Protein AF-A0A521PY32-F1 (afdb_monomer_lite)

Radius of gyration: 22.99 Å; chains: 1; bounding box: 59×44×68 Å

Foldseek 3Di:
DDDDPPVVVVVVVVVVVVLVVLLVQLLVVCLVPVDNVRSCVVSVHDPVSLVVQCVDPVSVVSNVVSNVNSVVVVLVVLCCQAPVFDWDFDDDPRDGPDIDGHHDVVSVVVVVVVPVD

Sequence (117 aa):
MKKNRKNRITHSGEFLRKQRANQEAFLTLFRKYGLQNRACEESGVDHNTVYAWRKDPKFEQRFLEAETGISRLAHDEAIRRAVYGYDKAVFYEGEQVATVKEYSDALLAKILSAHDR

Secondary structure (DSSP, 8-state):
----STHHHHHHHHHHHHHHHHHHHHHHHHHHHS-HHHHHHHHT--HHHHHHHTTSHHHHHHHHHHHHHHHHHHHHHHHIIIII-EEEEEEETTEEEEEEEE--HHHHHHHHHHH--

Structure (mmCIF, N/CA/C/O backbone):
data_AF-A0A521PY32-F1
#
_entry.id   AF-A0A521PY32-F1
#
loop_
_atom_site.group_PDB
_atom_site.id
_atom_site.type_symbol
_atom_site.label_atom_id
_atom_site.label_alt_id
_atom_site.label_comp_id
_atom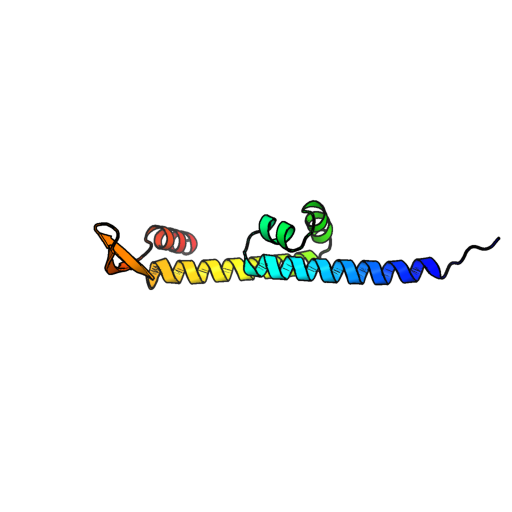_site.label_asym_id
_atom_site.label_entity_id
_atom_site.label_seq_id
_atom_site.pdbx_PDB_ins_code
_atom_site.Cartn_x
_atom_site.Cartn_y
_atom_site.Cartn_z
_atom_site.occupancy
_atom_site.B_iso_or_equiv
_atom_site.auth_seq_id
_atom_site.auth_comp_id
_atom_site.auth_asym_id
_atom_site.auth_atom_id
_atom_site.pdbx_PDB_model_num
ATOM 1 N N . MET A 1 1 ? 41.199 -21.642 -34.575 1.00 41.72 1 MET A N 1
ATOM 2 C CA . MET A 1 1 ? 40.397 -21.305 -33.373 1.00 41.72 1 MET A CA 1
ATOM 3 C C . MET A 1 1 ? 39.278 -20.330 -33.751 1.00 41.72 1 MET A C 1
ATOM 5 O O . MET A 1 1 ? 39.552 -19.157 -33.944 1.00 41.72 1 MET A O 1
ATOM 9 N N . LYS A 1 2 ? 38.028 -20.788 -33.916 1.00 43.72 2 LYS A N 1
ATOM 10 C CA . LYS A 1 2 ? 36.860 -19.915 -34.161 1.00 43.72 2 LYS A CA 1
ATOM 11 C C . LYS A 1 2 ? 35.810 -20.192 -33.078 1.00 43.72 2 LYS A C 1
ATOM 13 O O . LYS A 1 2 ? 34.989 -21.090 -33.222 1.00 43.72 2 LYS A O 1
ATOM 18 N N . LYS A 1 3 ? 35.874 -19.469 -31.952 1.00 46.53 3 LYS A N 1
ATOM 19 C CA . LYS A 1 3 ? 34.889 -19.588 -30.862 1.00 46.53 3 LYS A CA 1
ATOM 20 C C . LYS A 1 3 ? 33.552 -18.956 -31.284 1.00 46.53 3 LYS A C 1
ATOM 22 O O . LYS A 1 3 ? 33.382 -17.745 -31.289 1.00 46.53 3 LYS A O 1
ATOM 27 N N . ASN A 1 4 ? 32.643 -19.833 -31.697 1.00 49.84 4 ASN A N 1
ATOM 28 C CA . ASN A 1 4 ? 31.229 -19.926 -31.329 1.00 49.84 4 ASN A CA 1
ATOM 29 C C . ASN A 1 4 ? 30.428 -18.616 -31.097 1.00 49.84 4 ASN A C 1
ATOM 31 O O . ASN A 1 4 ? 30.263 -18.157 -29.968 1.00 49.84 4 ASN A O 1
ATOM 35 N N . ARG A 1 5 ? 29.824 -18.070 -32.167 1.00 55.16 5 ARG A N 1
ATOM 36 C CA . ARG A 1 5 ? 28.831 -16.971 -32.109 1.00 55.16 5 ARG A CA 1
ATOM 37 C C . ARG A 1 5 ? 27.444 -17.405 -31.593 1.00 55.16 5 ARG A C 1
ATOM 39 O O . ARG A 1 5 ? 26.636 -16.543 -31.267 1.00 55.16 5 ARG A O 1
ATOM 46 N N . LYS A 1 6 ? 27.162 -18.713 -31.490 1.00 49.47 6 LYS A N 1
ATOM 47 C CA . LYS A 1 6 ? 25.832 -19.242 -31.121 1.00 49.47 6 LYS A CA 1
ATOM 48 C C . LYS A 1 6 ? 25.535 -19.204 -29.609 1.00 49.47 6 LYS A C 1
ATOM 50 O O . LYS A 1 6 ? 24.372 -19.103 -29.242 1.00 49.47 6 LYS A O 1
ATOM 55 N N . ASN A 1 7 ? 26.553 -19.161 -28.738 1.00 50.88 7 ASN A N 1
ATOM 56 C CA . ASN A 1 7 ? 26.367 -19.105 -27.272 1.00 50.88 7 ASN A CA 1
ATOM 57 C C . ASN A 1 7 ? 25.949 -17.728 -26.720 1.00 50.88 7 ASN A C 1
ATOM 59 O O . ASN A 1 7 ? 25.501 -17.642 -25.583 1.00 50.88 7 ASN A O 1
ATOM 63 N N . ARG A 1 8 ? 26.112 -16.637 -27.482 1.00 50.81 8 ARG A N 1
ATOM 64 C CA . ARG A 1 8 ? 25.835 -15.272 -26.987 1.00 50.81 8 ARG A CA 1
ATOM 65 C C . ARG A 1 8 ? 24.343 -14.907 -27.050 1.00 50.81 8 ARG A C 1
ATOM 67 O O . ARG A 1 8 ? 23.889 -14.061 -26.291 1.00 50.81 8 ARG A O 1
ATOM 74 N N . ILE A 1 9 ? 23.586 -15.551 -27.940 1.00 54.84 9 ILE A N 1
ATOM 75 C CA . ILE A 1 9 ? 22.166 -15.252 -28.186 1.00 54.84 9 ILE A CA 1
ATOM 76 C C . ILE A 1 9 ? 21.266 -15.971 -27.163 1.00 54.84 9 ILE A C 1
ATOM 78 O O . ILE A 1 9 ? 20.260 -15.412 -26.734 1.00 54.84 9 ILE A O 1
ATOM 82 N N . THR A 1 10 ? 21.652 -17.167 -26.706 1.00 56.69 10 THR A N 1
ATOM 83 C CA . THR A 1 10 ? 20.861 -17.985 -25.767 1.00 56.69 10 THR A CA 1
ATOM 84 C C . THR A 1 10 ? 20.847 -17.422 -24.342 1.00 56.69 10 THR A C 1
ATOM 86 O O . THR A 1 10 ? 19.787 -17.361 -23.725 1.00 56.69 10 THR A O 1
ATOM 89 N N . HIS A 1 11 ? 21.980 -16.905 -23.852 1.00 60.59 11 HIS A N 1
ATOM 90 C CA . HIS A 1 11 ? 22.074 -16.314 -22.507 1.00 60.59 11 HIS A CA 1
ATOM 91 C C . HIS A 1 11 ? 21.256 -15.020 -22.348 1.00 60.59 11 HIS A C 1
ATOM 93 O O . HIS A 1 11 ? 20.765 -14.733 -21.259 1.00 60.59 11 HIS A O 1
ATOM 99 N N . SER A 1 12 ? 21.070 -14.248 -23.427 1.00 70.75 12 SER A N 1
ATOM 100 C CA . SER A 1 12 ? 20.267 -13.015 -23.404 1.00 70.75 12 SER A CA 1
ATOM 101 C C . SER A 1 12 ? 18.780 -13.309 -23.158 1.00 70.75 12 SER A C 1
ATOM 103 O O . SER A 1 12 ? 18.139 -12.662 -22.331 1.00 70.75 12 SER A O 1
ATOM 105 N N . GLY A 1 13 ? 18.236 -14.343 -23.811 1.00 77.69 13 GLY A N 1
ATOM 106 C CA . GLY A 1 13 ? 16.830 -14.727 -23.660 1.00 77.69 13 GLY A CA 1
ATOM 107 C C . GLY A 1 13 ? 16.496 -15.283 -22.272 1.00 77.69 13 GLY A C 1
ATOM 108 O O . GLY A 1 13 ? 15.473 -14.918 -21.692 1.00 77.69 13 GLY A O 1
ATOM 109 N N . GLU A 1 14 ? 17.361 -16.130 -21.713 1.00 82.44 14 GLU A N 1
ATOM 110 C CA . GLU A 1 14 ? 17.188 -16.679 -20.359 1.00 82.44 14 GLU A CA 1
ATOM 111 C C . GLU A 1 14 ? 17.310 -15.599 -19.282 1.00 82.44 14 GLU A C 1
ATOM 113 O O . GLU A 1 14 ? 16.499 -15.553 -18.354 1.00 82.44 14 GLU A O 1
ATOM 118 N N . PHE A 1 15 ? 18.267 -14.682 -19.440 1.00 85.38 15 PHE A N 1
ATOM 119 C CA . PHE A 1 15 ? 18.437 -13.547 -18.539 1.00 85.38 15 PHE A CA 1
ATOM 120 C C . PHE A 1 15 ? 17.193 -12.649 -18.508 1.00 85.38 15 PHE A C 1
ATOM 122 O O . PHE A 1 15 ? 16.696 -12.324 -17.429 1.00 85.38 15 PHE A O 1
ATOM 129 N N . LEU A 1 16 ? 16.640 -12.303 -19.675 1.00 86.69 16 LEU A N 1
ATOM 130 C CA . LEU A 1 16 ? 15.428 -11.482 -19.772 1.00 86.69 16 LEU A CA 1
ATOM 131 C C . LEU A 1 16 ? 14.200 -12.186 -19.176 1.00 86.69 16 LEU A C 1
ATOM 133 O O . LEU A 1 16 ? 13.396 -11.548 -18.496 1.00 86.69 16 LEU A O 1
ATOM 137 N N . ARG A 1 17 ? 14.068 -13.506 -19.368 1.00 90.94 17 ARG A N 1
ATOM 138 C CA . ARG A 1 17 ? 12.999 -14.302 -18.739 1.00 90.94 17 ARG A CA 1
ATOM 139 C C . ARG A 1 17 ? 13.106 -14.291 -17.216 1.00 90.94 17 ARG A C 1
ATOM 141 O O . ARG A 1 17 ? 12.112 -14.019 -16.545 1.00 90.94 17 ARG A O 1
ATOM 148 N N . LYS A 1 18 ? 14.304 -14.533 -16.675 1.00 92.88 18 LYS A N 1
ATOM 149 C CA . LYS A 1 18 ? 14.554 -14.499 -15.227 1.00 92.88 18 LYS A CA 1
ATOM 150 C C . LYS A 1 18 ? 14.285 -13.112 -14.646 1.00 92.88 18 LYS A C 1
ATOM 152 O O . LYS A 1 18 ? 13.619 -12.995 -13.624 1.00 92.88 18 LYS A O 1
ATOM 157 N N . GLN A 1 19 ? 14.742 -12.060 -15.323 1.00 93.94 19 GLN A N 1
ATOM 158 C CA . GLN A 1 19 ? 14.469 -10.685 -14.915 1.00 93.94 19 GLN A CA 1
ATOM 159 C C . GLN A 1 19 ? 12.962 -10.412 -14.860 1.00 93.94 19 GLN A C 1
ATOM 161 O O . GLN A 1 19 ? 12.478 -9.877 -13.866 1.00 93.94 19 GLN A O 1
ATOM 166 N N . ARG A 1 20 ? 12.206 -10.816 -15.887 1.00 94.94 20 ARG A N 1
ATOM 167 C CA . ARG A 1 20 ? 10.755 -10.609 -15.916 1.00 94.94 20 ARG A CA 1
ATOM 168 C C . ARG A 1 20 ? 10.031 -11.363 -14.799 1.00 94.94 20 ARG A C 1
ATOM 170 O O . ARG A 1 20 ? 9.101 -10.807 -14.220 1.00 94.94 20 ARG A O 1
ATOM 177 N N . ALA A 1 21 ? 10.466 -12.583 -14.485 1.00 96.06 21 ALA A N 1
ATOM 178 C CA . ALA A 1 21 ? 9.929 -13.357 -13.369 1.00 96.06 21 ALA A CA 1
ATOM 179 C C . ALA A 1 21 ? 10.179 -12.655 -12.024 1.00 96.06 21 ALA A C 1
ATOM 181 O O . ALA A 1 21 ? 9.246 -12.476 -11.246 1.00 96.06 21 ALA A O 1
ATOM 182 N N . ASN A 1 22 ? 11.401 -12.167 -11.793 1.00 97.00 22 ASN A N 1
ATOM 183 C CA . ASN A 1 22 ? 11.732 -11.435 -10.569 1.00 97.00 22 ASN A CA 1
ATOM 184 C C . ASN A 1 22 ? 10.945 -10.118 -10.456 1.00 97.00 22 ASN A C 1
ATOM 186 O O . ASN A 1 22 ? 10.460 -9.782 -9.379 1.00 97.00 22 ASN A O 1
ATOM 190 N N . GLN A 1 23 ? 10.767 -9.395 -11.568 1.00 97.62 23 GLN A N 1
ATOM 191 C CA . GLN A 1 23 ? 9.925 -8.198 -11.613 1.00 97.62 23 GLN A CA 1
ATOM 192 C C . GLN A 1 23 ? 8.474 -8.501 -11.223 1.00 97.62 23 GLN A C 1
ATOM 194 O O . GLN A 1 23 ? 7.863 -7.710 -10.512 1.00 97.62 23 GLN A O 1
ATOM 199 N N . GLU A 1 24 ? 7.898 -9.608 -11.700 1.00 97.56 24 GLU A N 1
ATOM 200 C CA . GLU A 1 24 ? 6.520 -9.979 -11.354 1.00 97.56 24 GLU A CA 1
ATOM 201 C C . GLU A 1 24 ? 6.389 -10.422 -9.893 1.00 97.56 24 GLU A C 1
ATOM 203 O O . GLU A 1 24 ? 5.446 -10.008 -9.221 1.00 97.56 24 GLU A O 1
ATOM 208 N N . ALA A 1 25 ? 7.349 -11.196 -9.377 1.00 97.38 25 ALA A N 1
ATOM 209 C CA . ALA A 1 25 ? 7.383 -11.581 -7.966 1.00 97.38 25 ALA A CA 1
ATOM 210 C C . ALA A 1 25 ? 7.432 -10.343 -7.056 1.00 97.38 25 ALA A C 1
ATOM 212 O O . ALA A 1 25 ? 6.609 -10.203 -6.150 1.00 97.38 25 ALA A O 1
ATOM 213 N N . PHE A 1 26 ? 8.331 -9.400 -7.361 1.00 98.12 26 PHE A N 1
ATOM 214 C CA . PHE A 1 26 ? 8.421 -8.121 -6.661 1.00 98.12 26 PHE A CA 1
ATOM 215 C C . PHE A 1 26 ? 7.108 -7.327 -6.743 1.00 98.12 26 PHE A C 1
ATOM 217 O O . PHE A 1 26 ? 6.571 -6.933 -5.712 1.00 98.12 26 PHE A O 1
ATOM 224 N N . LEU A 1 27 ? 6.553 -7.114 -7.944 1.00 97.94 27 LEU A N 1
ATOM 225 C CA . LEU A 1 27 ? 5.330 -6.317 -8.115 1.00 97.94 27 LEU A CA 1
ATOM 226 C C . LEU A 1 27 ? 4.114 -6.955 -7.437 1.00 97.94 27 LEU A C 1
ATOM 228 O O . LEU A 1 27 ? 3.259 -6.238 -6.926 1.00 97.94 27 LEU A O 1
ATOM 232 N N . THR A 1 28 ? 4.036 -8.284 -7.393 1.00 97.31 28 THR A N 1
ATOM 233 C CA . THR A 1 28 ? 2.976 -9.006 -6.674 1.00 97.31 28 THR A CA 1
ATOM 234 C C . THR A 1 28 ? 3.030 -8.709 -5.176 1.00 97.31 28 THR A C 1
ATOM 236 O O . THR A 1 28 ? 2.019 -8.342 -4.578 1.00 97.31 28 THR A O 1
ATOM 239 N N . LEU A 1 29 ? 4.216 -8.805 -4.572 1.00 97.06 29 LEU A N 1
ATOM 240 C CA . LEU A 1 29 ? 4.413 -8.509 -3.151 1.00 97.06 29 LEU A CA 1
ATOM 241 C C . LEU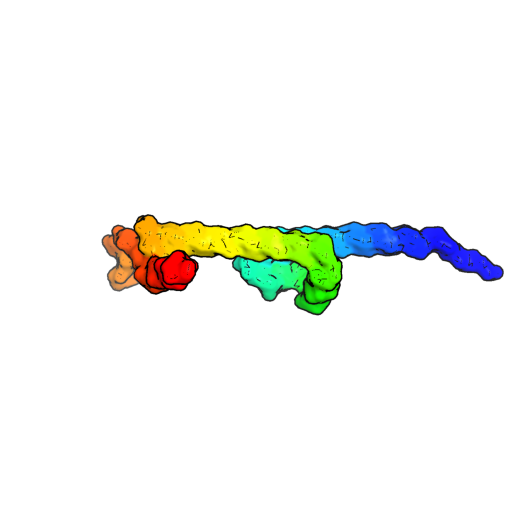 A 1 29 ? 4.242 -7.017 -2.854 1.00 97.06 29 LEU A C 1
ATOM 243 O O . LEU A 1 29 ? 3.648 -6.653 -1.840 1.00 97.06 29 LEU A O 1
ATOM 247 N N . PHE A 1 30 ? 4.680 -6.148 -3.765 1.00 96.75 30 PHE A N 1
ATOM 248 C CA . PHE A 1 30 ? 4.482 -4.711 -3.636 1.00 96.75 30 PHE A CA 1
ATOM 249 C C . PHE A 1 30 ? 2.992 -4.359 -3.628 1.00 96.75 30 PHE A C 1
ATOM 251 O O . PHE A 1 30 ? 2.544 -3.715 -2.686 1.00 96.75 30 PHE A O 1
ATOM 258 N N . ARG A 1 31 ? 2.199 -4.873 -4.581 1.00 95.06 31 ARG A N 1
ATOM 259 C CA . ARG A 1 31 ? 0.731 -4.698 -4.610 1.00 95.06 31 ARG A CA 1
ATOM 260 C C . ARG A 1 31 ? 0.046 -5.202 -3.340 1.00 95.06 31 ARG A C 1
ATOM 262 O O . ARG A 1 31 ? -0.958 -4.631 -2.931 1.00 95.06 31 ARG A O 1
ATOM 269 N N . LYS A 1 32 ? 0.575 -6.263 -2.724 1.00 91.81 32 LYS A N 1
ATOM 270 C CA . LYS A 1 32 ? 0.030 -6.841 -1.491 1.00 91.81 32 LYS A CA 1
ATOM 271 C C . LYS A 1 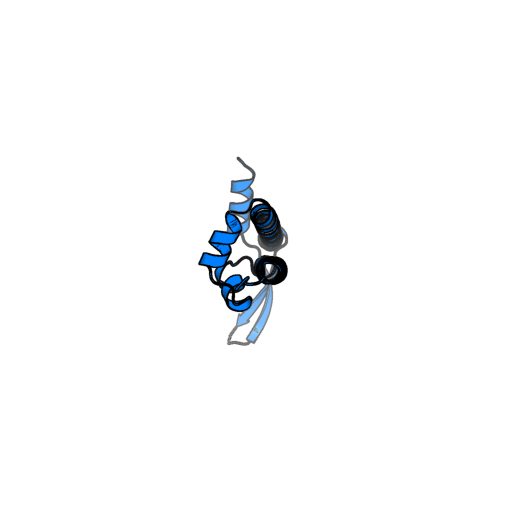32 ? 0.290 -5.966 -0.264 1.00 91.81 32 LYS A C 1
ATOM 273 O O . LYS A 1 32 ? -0.602 -5.813 0.564 1.00 91.81 32 LYS A O 1
ATOM 278 N N . TYR A 1 33 ? 1.507 -5.448 -0.109 1.00 90.25 33 TYR A N 1
ATOM 279 C CA . TYR A 1 33 ? 1.922 -4.789 1.135 1.00 90.25 33 TYR A CA 1
ATOM 280 C C . TYR A 1 33 ? 1.966 -3.267 1.063 1.00 90.25 33 TYR A C 1
ATOM 282 O O . TYR A 1 33 ? 1.935 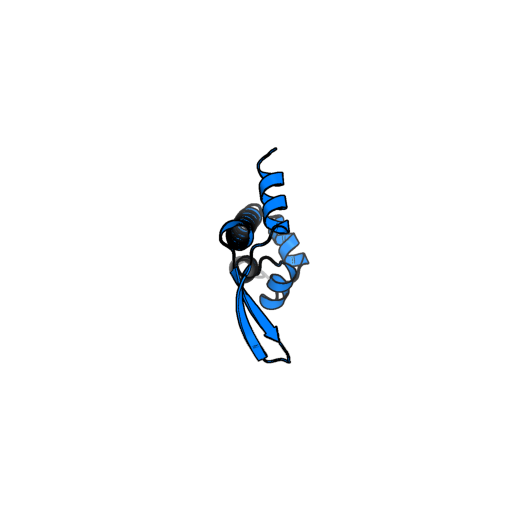-2.616 2.101 1.00 90.25 33 TYR A O 1
ATOM 290 N N . GLY A 1 34 ? 2.121 -2.695 -0.128 1.00 90.50 34 GLY A N 1
ATOM 291 C CA . GLY A 1 34 ? 2.372 -1.267 -0.305 1.00 90.50 34 GLY A CA 1
ATOM 292 C C . GLY A 1 34 ? 3.753 -0.790 0.147 1.00 90.50 34 GLY A C 1
ATOM 293 O O . GLY A 1 34 ? 4.025 0.406 0.134 1.00 90.50 34 GLY A O 1
ATOM 294 N N . LEU A 1 35 ? 4.639 -1.706 0.546 1.00 91.69 35 LEU A N 1
ATOM 295 C CA . LEU A 1 35 ? 5.945 -1.395 1.121 1.00 91.69 35 LEU A CA 1
ATOM 296 C C . LEU A 1 35 ? 7.054 -1.970 0.243 1.00 91.69 35 LEU A C 1
ATOM 298 O O . LEU A 1 35 ? 7.176 -3.189 0.112 1.00 91.69 35 LEU A O 1
ATOM 302 N N . GLN A 1 36 ? 7.885 -1.096 -0.330 1.00 93.75 36 GLN A N 1
ATOM 303 C CA . GLN A 1 36 ? 8.980 -1.513 -1.214 1.00 93.75 36 GLN A CA 1
ATOM 304 C C . GLN A 1 36 ? 9.995 -2.402 -0.483 1.00 93.75 36 GLN A C 1
ATOM 306 O O . GLN A 1 36 ? 10.360 -3.443 -1.014 1.00 93.75 36 GLN A O 1
ATOM 311 N N . ASN A 1 37 ? 10.391 -2.043 0.745 1.00 94.56 37 ASN A N 1
ATOM 312 C CA . ASN A 1 37 ? 11.364 -2.814 1.536 1.00 94.56 37 ASN A CA 1
ATOM 313 C C . ASN A 1 37 ? 10.896 -4.253 1.762 1.00 94.56 37 ASN A C 1
ATOM 315 O O . ASN A 1 37 ? 11.609 -5.200 1.450 1.00 94.56 37 ASN A O 1
ATOM 319 N N . ARG A 1 38 ? 9.642 -4.416 2.194 1.00 95.00 38 ARG A N 1
ATOM 320 C CA . ARG A 1 38 ? 9.052 -5.736 2.419 1.00 95.00 38 ARG A CA 1
ATOM 321 C C . ARG A 1 38 ? 8.921 -6.543 1.125 1.00 95.00 38 ARG A C 1
ATOM 323 O O . ARG A 1 38 ? 9.152 -7.746 1.120 1.00 95.00 38 ARG A O 1
ATOM 330 N N . ALA A 1 39 ? 8.572 -5.887 0.018 1.00 96.75 39 ALA A N 1
ATOM 331 C CA . ALA A 1 39 ? 8.509 -6.541 -1.285 1.00 96.75 39 ALA A CA 1
ATOM 332 C C . ALA A 1 39 ? 9.893 -7.003 -1.772 1.00 96.75 39 ALA A C 1
ATOM 334 O O . ALA A 1 39 ? 9.999 -8.094 -2.329 1.00 96.75 39 ALA A O 1
ATOM 335 N N . CYS A 1 40 ? 10.951 -6.218 -1.548 1.00 96.94 40 CYS A N 1
ATOM 336 C CA . CYS A 1 40 ? 12.337 -6.597 -1.842 1.00 96.94 40 CYS A CA 1
ATOM 337 C C . CYS A 1 40 ? 12.781 -7.810 -1.012 1.00 96.94 40 CYS A C 1
ATOM 339 O O . CYS A 1 40 ? 13.236 -8.802 -1.582 1.00 96.94 40 CYS A O 1
ATOM 341 N N . GLU A 1 41 ? 12.579 -7.763 0.308 1.00 96.38 41 GLU A N 1
ATOM 342 C CA . GLU A 1 41 ? 12.928 -8.848 1.234 1.00 96.38 41 GLU A CA 1
ATOM 343 C C . GLU A 1 41 ? 12.231 -10.164 0.866 1.00 96.38 41 GLU A C 1
ATOM 345 O O . GLU A 1 41 ? 12.892 -11.187 0.693 1.00 96.38 41 GLU A O 1
ATOM 350 N N . GLU A 1 42 ? 10.907 -10.142 0.675 1.00 97.12 42 GLU A N 1
ATOM 351 C CA . GLU A 1 42 ? 10.134 -11.358 0.389 1.00 97.12 42 GLU A CA 1
ATOM 352 C C . GLU A 1 42 ? 10.326 -11.873 -1.053 1.00 97.12 42 GLU A C 1
ATOM 354 O O . GLU A 1 42 ? 10.168 -13.068 -1.301 1.00 97.12 42 GLU A O 1
ATOM 359 N N . SER A 1 43 ? 10.690 -11.012 -2.016 1.00 96.00 43 SER A N 1
ATOM 360 C CA . SER A 1 43 ? 11.001 -11.440 -3.396 1.00 96.00 43 SER A CA 1
ATOM 361 C C . SER A 1 43 ? 12.455 -11.878 -3.591 1.00 96.00 43 SER A C 1
ATOM 363 O O . SER A 1 43 ? 12.787 -12.422 -4.647 1.00 96.00 43 SER A O 1
ATOM 365 N N . GLY A 1 44 ? 13.330 -11.624 -2.612 1.00 96.44 44 GLY A N 1
ATOM 366 C CA . GLY A 1 44 ? 14.773 -11.834 -2.740 1.00 96.44 44 GLY A CA 1
ATOM 367 C C . GLY A 1 44 ? 15.438 -10.909 -3.769 1.00 96.44 44 GLY A C 1
ATOM 368 O O . GLY A 1 44 ? 16.486 -11.254 -4.318 1.00 96.44 44 GLY A O 1
ATOM 369 N N . VAL A 1 45 ? 14.825 -9.761 -4.076 1.00 96.50 45 VAL A N 1
ATOM 370 C CA . VAL A 1 45 ? 15.349 -8.771 -5.027 1.00 96.50 45 VAL A CA 1
ATOM 371 C C . VAL A 1 45 ? 15.991 -7.619 -4.261 1.00 96.50 45 VAL A C 1
ATOM 373 O O . VAL A 1 45 ? 15.365 -7.007 -3.404 1.00 96.50 45 VAL A O 1
ATOM 376 N N . ASP A 1 46 ? 17.231 -7.281 -4.612 1.00 96.25 46 ASP A N 1
ATOM 377 C CA . ASP A 1 46 ? 17.932 -6.138 -4.025 1.00 96.25 46 ASP A CA 1
ATOM 378 C C . ASP A 1 46 ? 17.311 -4.793 -4.448 1.00 96.25 46 ASP A C 1
ATOM 380 O O . ASP A 1 46 ? 16.922 -4.602 -5.606 1.00 96.25 46 ASP A O 1
ATOM 384 N N . HIS A 1 47 ? 17.304 -3.813 -3.543 1.00 94.88 47 HIS A N 1
ATOM 385 C CA . HIS A 1 47 ? 16.784 -2.469 -3.812 1.00 94.88 47 HIS A CA 1
ATOM 386 C C . HIS A 1 47 ? 17.432 -1.794 -5.029 1.00 94.88 47 HIS A C 1
ATOM 388 O O . HIS A 1 47 ? 16.731 -1.188 -5.843 1.00 94.88 47 HIS A O 1
ATOM 394 N N . ASN A 1 48 ? 18.749 -1.936 -5.216 1.00 96.75 48 ASN A N 1
ATOM 395 C CA . ASN A 1 48 ? 19.447 -1.363 -6.371 1.00 96.75 48 ASN A CA 1
ATOM 396 C C . ASN A 1 48 ? 19.002 -2.005 -7.683 1.00 96.75 48 ASN A C 1
ATOM 398 O O . ASN A 1 48 ? 18.979 -1.344 -8.723 1.00 96.75 48 ASN A O 1
ATOM 402 N N . THR A 1 49 ? 18.603 -3.276 -7.636 1.00 96.25 49 THR A N 1
ATOM 403 C CA . THR A 1 49 ? 18.049 -3.975 -8.797 1.00 96.25 49 THR A CA 1
ATOM 404 C C . THR A 1 49 ? 16.706 -3.367 -9.201 1.00 96.25 49 THR A C 1
ATOM 406 O O . THR A 1 49 ? 16.492 -3.106 -10.385 1.00 96.25 49 THR A O 1
ATOM 409 N N . VAL A 1 50 ? 15.834 -3.059 -8.235 1.00 96.62 50 VAL A N 1
ATOM 410 C CA . VAL A 1 50 ? 14.561 -2.369 -8.505 1.00 96.62 50 VAL A CA 1
ATOM 411 C C . VAL A 1 50 ? 14.811 -0.971 -9.070 1.00 96.62 50 VAL A C 1
ATOM 413 O O . VAL A 1 50 ? 14.223 -0.620 -10.092 1.00 96.62 50 VAL A O 1
ATOM 416 N N . TYR A 1 51 ? 15.733 -0.196 -8.487 1.00 95.62 51 TYR A N 1
ATOM 417 C CA . TYR A 1 51 ? 16.109 1.119 -9.024 1.00 95.62 51 TYR A CA 1
ATOM 418 C C . TYR A 1 51 ? 16.631 1.042 -10.462 1.00 95.62 51 TYR A C 1
ATOM 420 O O . TYR A 1 51 ? 16.330 1.913 -11.277 1.00 95.62 51 TYR A O 1
ATOM 428 N N . ALA A 1 52 ? 17.389 -0.002 -10.803 1.00 96.25 52 ALA A N 1
ATOM 429 C CA . ALA A 1 52 ? 17.828 -0.229 -12.173 1.00 96.25 52 ALA A CA 1
ATOM 430 C C . ALA A 1 52 ? 16.650 -0.548 -13.108 1.00 96.25 52 ALA A C 1
ATOM 432 O O . ALA A 1 52 ? 16.603 -0.014 -14.214 1.00 96.25 52 ALA A O 1
ATOM 433 N N . TRP A 1 53 ? 15.683 -1.364 -12.673 1.00 96.88 53 TRP A N 1
ATOM 434 C CA . TRP A 1 53 ? 14.485 -1.665 -13.464 1.00 96.88 53 TRP A CA 1
ATOM 435 C C . TRP A 1 53 ? 13.594 -0.448 -13.684 1.00 96.88 53 TRP A C 1
ATOM 437 O O . TRP A 1 53 ? 13.063 -0.298 -14.776 1.00 96.88 53 TRP A O 1
ATOM 447 N N . ARG A 1 54 ? 13.472 0.451 -12.702 1.00 96.81 54 ARG A N 1
ATOM 448 C CA . ARG A 1 54 ? 12.695 1.700 -12.829 1.00 96.81 54 ARG A CA 1
ATOM 449 C C . ARG A 1 54 ? 13.210 2.651 -13.916 1.00 96.81 54 ARG A C 1
ATOM 451 O O . ARG A 1 54 ? 12.493 3.546 -14.342 1.00 96.81 54 ARG A O 1
ATOM 458 N N . LYS A 1 55 ? 14.431 2.445 -14.421 1.00 96.62 55 LYS A N 1
ATOM 459 C CA . LYS A 1 55 ? 14.947 3.176 -15.592 1.00 96.62 55 LYS A CA 1
ATOM 460 C C . LYS A 1 55 ? 14.342 2.691 -16.916 1.00 96.62 55 LYS A C 1
ATOM 462 O O . LYS A 1 55 ? 14.426 3.414 -17.903 1.00 96.62 55 LYS A O 1
ATOM 467 N N . ASP A 1 56 ? 13.768 1.486 -16.959 1.00 96.00 56 ASP A N 1
ATOM 468 C CA . ASP A 1 56 ? 13.007 0.985 -18.108 1.00 96.00 56 ASP A CA 1
ATOM 469 C C . ASP A 1 56 ? 11.552 1.488 -18.025 1.00 96.00 56 ASP A C 1
ATOM 471 O O . ASP A 1 56 ? 10.830 1.093 -17.100 1.00 96.00 56 ASP A O 1
ATOM 475 N N . PRO A 1 57 ? 11.074 2.285 -19.004 1.00 97.12 57 PRO A N 1
ATOM 476 C CA . PRO A 1 57 ? 9.710 2.813 -19.011 1.00 97.12 57 PRO A CA 1
ATOM 477 C C . PRO A 1 57 ? 8.622 1.742 -18.867 1.00 97.12 57 PRO A C 1
ATOM 479 O O . PRO A 1 57 ? 7.582 1.994 -18.262 1.00 97.12 57 PRO A O 1
ATOM 482 N N . LYS A 1 58 ? 8.849 0.527 -19.386 1.00 96.00 58 LYS A N 1
ATOM 483 C CA . LYS A 1 58 ? 7.858 -0.560 -19.300 1.00 96.00 58 LYS A CA 1
ATOM 484 C C . LYS A 1 58 ? 7.703 -1.102 -17.885 1.00 96.00 58 LYS A C 1
ATOM 486 O O . LYS A 1 58 ? 6.615 -1.540 -17.508 1.00 96.00 58 LYS A O 1
ATOM 491 N N . PHE A 1 59 ? 8.795 -1.164 -17.127 1.00 97.19 59 PHE A N 1
ATOM 492 C CA . PHE A 1 59 ? 8.724 -1.566 -15.728 1.00 97.19 59 PHE A CA 1
ATOM 493 C C . PHE A 1 59 ? 8.186 -0.424 -14.873 1.00 97.19 59 PHE A C 1
ATOM 495 O O . PHE A 1 59 ? 7.315 -0.677 -14.046 1.00 97.19 59 PHE A O 1
ATOM 502 N N . GLU A 1 60 ? 8.632 0.809 -15.123 1.00 97.75 60 GLU A N 1
ATOM 503 C CA . GLU A 1 60 ? 8.154 1.991 -14.401 1.00 97.75 60 GLU A CA 1
ATOM 504 C C . GLU A 1 60 ? 6.636 2.148 -14.509 1.00 97.75 60 GLU A C 1
ATOM 506 O O . GLU A 1 60 ? 5.966 2.326 -13.498 1.00 97.75 60 GLU A O 1
ATOM 511 N N . GLN A 1 61 ? 6.060 1.962 -15.699 1.00 97.94 61 GLN A N 1
ATOM 512 C CA . GLN A 1 61 ? 4.608 1.990 -15.868 1.00 97.94 61 GLN A CA 1
ATOM 513 C C . GLN A 1 61 ? 3.898 0.955 -14.976 1.00 97.94 61 GLN A C 1
ATOM 515 O O . GLN A 1 61 ? 2.980 1.299 -14.236 1.00 97.94 61 GLN A O 1
ATOM 520 N N . ARG A 1 62 ? 4.347 -0.308 -14.985 1.00 97.75 62 ARG A N 1
ATOM 521 C CA . ARG A 1 62 ? 3.765 -1.376 -14.144 1.00 97.75 62 ARG A CA 1
ATOM 522 C C . ARG A 1 62 ? 3.942 -1.106 -12.651 1.00 97.75 62 ARG A C 1
ATOM 524 O O . ARG A 1 62 ? 3.118 -1.544 -11.847 1.00 97.75 62 ARG A O 1
ATOM 531 N N . PHE A 1 63 ? 5.037 -0.444 -12.286 1.00 97.19 63 PHE A N 1
ATOM 532 C CA . PHE A 1 63 ? 5.319 -0.030 -10.921 1.00 97.19 63 PHE A CA 1
ATOM 533 C C . PHE A 1 63 ? 4.334 1.054 -10.466 1.00 97.19 63 PHE A C 1
ATOM 535 O O . PHE A 1 63 ? 3.699 0.894 -9.427 1.00 97.19 63 PHE A O 1
ATOM 542 N N . LEU A 1 64 ? 4.140 2.102 -11.270 1.00 96.44 64 LEU A N 1
ATOM 543 C CA . LEU A 1 64 ? 3.187 3.182 -10.993 1.00 96.44 64 LEU A CA 1
ATOM 544 C C . LEU A 1 64 ? 1.735 2.684 -10.966 1.00 96.44 64 LEU A C 1
ATOM 546 O O . LEU A 1 64 ? 0.944 3.108 -10.125 1.00 96.44 64 LEU A O 1
ATOM 550 N N . GLU A 1 65 ? 1.377 1.738 -11.838 1.00 95.69 65 GLU A N 1
ATOM 551 C CA . GLU A 1 65 ? 0.074 1.061 -11.798 1.00 95.69 65 GLU A CA 1
ATOM 552 C C . GLU A 1 65 ? -0.129 0.306 -10.474 1.00 95.69 65 GLU A C 1
ATOM 554 O O . GLU A 1 65 ? -1.201 0.380 -9.870 1.00 95.69 65 GLU A O 1
ATOM 559 N N . ALA A 1 66 ? 0.903 -0.394 -9.990 1.00 94.62 66 ALA A N 1
ATOM 560 C CA . ALA A 1 66 ? 0.857 -1.055 -8.689 1.00 94.62 66 ALA A CA 1
ATOM 561 C C . ALA A 1 66 ? 0.704 -0.041 -7.543 1.00 94.62 66 ALA A C 1
ATOM 563 O O . ALA A 1 66 ? -0.158 -0.229 -6.686 1.00 94.62 66 ALA A O 1
ATOM 564 N N . GLU A 1 67 ? 1.487 1.040 -7.556 1.00 93.25 67 GLU A N 1
ATOM 565 C CA . GLU A 1 67 ? 1.441 2.121 -6.562 1.00 93.25 67 GLU A CA 1
ATOM 566 C C . GLU A 1 67 ? 0.063 2.799 -6.508 1.00 93.25 67 GLU A C 1
ATOM 568 O O . GLU A 1 67 ? -0.502 2.987 -5.430 1.00 93.25 67 GLU A O 1
ATOM 573 N N . THR A 1 68 ? -0.532 3.066 -7.671 1.00 92.19 68 THR A N 1
ATOM 574 C CA . THR A 1 68 ? -1.891 3.616 -7.790 1.00 92.19 68 THR A CA 1
ATOM 575 C C . THR A 1 68 ? -2.930 2.667 -7.188 1.00 92.19 68 THR A C 1
ATOM 577 O O . THR A 1 68 ? -3.828 3.101 -6.465 1.00 92.19 68 THR A O 1
ATOM 580 N N . GLY A 1 69 ? -2.800 1.359 -7.434 1.00 88.69 69 GLY A N 1
ATOM 581 C CA . GLY A 1 69 ? -3.682 0.343 -6.853 1.00 88.69 69 GLY A CA 1
ATOM 582 C C . GLY A 1 69 ? -3.612 0.291 -5.323 1.00 88.69 69 GLY A C 1
ATOM 583 O O . GLY A 1 69 ? -4.647 0.223 -4.661 1.00 88.69 69 GLY A O 1
ATOM 584 N N . ILE A 1 70 ? -2.407 0.389 -4.756 1.00 89.19 70 ILE A N 1
ATOM 585 C CA . ILE A 1 70 ? -2.194 0.463 -3.301 1.00 89.19 70 ILE A CA 1
ATOM 586 C C . ILE A 1 70 ? -2.809 1.743 -2.733 1.00 89.19 70 ILE A C 1
ATOM 588 O O . ILE A 1 70 ? -3.511 1.692 -1.724 1.00 89.19 70 ILE A O 1
ATOM 592 N N . SER A 1 71 ? -2.566 2.885 -3.385 1.00 86.19 71 SER A N 1
ATOM 593 C CA . SER A 1 71 ? -3.119 4.176 -2.972 1.00 86.19 71 SER A CA 1
ATOM 594 C C . SER A 1 71 ? -4.645 4.125 -2.904 1.00 86.19 71 SER A C 1
ATOM 596 O O . SER A 1 71 ? -5.218 4.535 -1.897 1.00 86.19 71 SER A O 1
ATOM 598 N N . ARG A 1 72 ? -5.295 3.522 -3.908 1.00 86.94 72 ARG A N 1
ATOM 599 C CA . ARG A 1 72 ? -6.747 3.313 -3.916 1.00 86.94 72 ARG A CA 1
ATOM 600 C C . ARG A 1 72 ? -7.220 2.456 -2.743 1.00 86.94 72 ARG A C 1
ATOM 602 O O . ARG A 1 72 ? -8.146 2.862 -2.053 1.00 86.94 72 ARG A O 1
ATOM 609 N N . LEU A 1 73 ? -6.570 1.320 -2.478 1.00 87.56 73 LEU A N 1
ATOM 610 C CA . LEU A 1 73 ? -6.929 0.449 -1.351 1.00 87.56 73 LEU A CA 1
ATOM 611 C C . LEU A 1 73 ? -6.791 1.170 -0.002 1.00 87.56 73 LEU A C 1
ATOM 613 O O . LEU A 1 73 ? -7.656 1.044 0.863 1.00 87.56 73 LEU A O 1
ATOM 617 N N . ALA A 1 74 ? -5.725 1.954 0.171 1.00 89.31 74 ALA A N 1
ATOM 618 C CA . ALA A 1 74 ? -5.537 2.770 1.365 1.00 89.31 74 ALA A CA 1
ATOM 619 C C . ALA A 1 74 ? -6.615 3.859 1.489 1.00 89.31 74 ALA A C 1
ATOM 621 O O . ALA A 1 74 ? -7.095 4.112 2.593 1.00 89.31 74 ALA A O 1
ATOM 622 N N . HIS A 1 75 ? -7.018 4.473 0.373 1.00 90.19 75 HIS A N 1
ATOM 623 C CA . HIS A 1 75 ? -8.101 5.455 0.336 1.00 90.19 75 HIS A CA 1
ATOM 624 C C . HIS A 1 75 ? -9.447 4.832 0.719 1.00 90.19 75 HIS A C 1
ATOM 626 O O . HIS A 1 75 ? -10.148 5.374 1.571 1.00 90.19 75 HIS A O 1
ATOM 632 N N . ASP A 1 76 ? -9.779 3.670 0.153 1.00 92.25 76 ASP A N 1
ATOM 633 C CA . ASP A 1 76 ? -11.017 2.945 0.447 1.00 9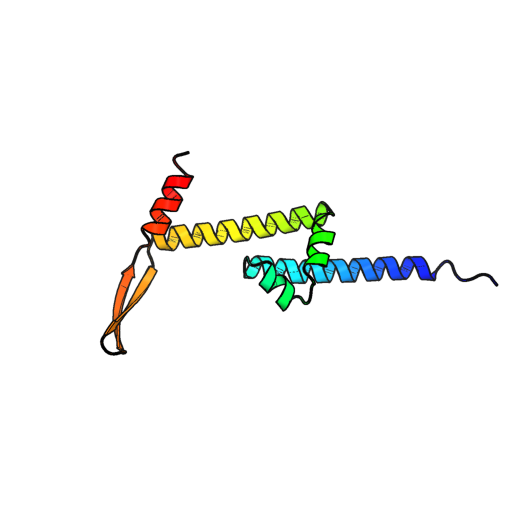2.25 76 ASP A CA 1
ATOM 634 C C . ASP A 1 76 ? -11.083 2.554 1.935 1.00 92.25 76 ASP A C 1
ATOM 636 O O . ASP A 1 76 ? -12.100 2.773 2.596 1.00 92.25 76 ASP A O 1
ATOM 640 N N . GLU A 1 77 ? -9.981 2.054 2.504 1.00 95.00 77 GLU A N 1
ATOM 641 C CA . GLU A 1 77 ? -9.901 1.729 3.935 1.00 95.00 77 GLU A CA 1
ATOM 642 C C . GLU A 1 77 ? -9.953 2.983 4.821 1.00 95.00 77 GLU A C 1
ATOM 644 O O . GLU A 1 77 ? -10.566 2.961 5.894 1.00 95.00 77 GLU A O 1
ATOM 649 N N . ALA A 1 78 ? -9.354 4.093 4.380 1.00 95.31 78 ALA A N 1
ATOM 650 C CA . ALA A 1 78 ? -9.433 5.360 5.093 1.00 95.31 78 ALA A CA 1
ATOM 651 C C . ALA A 1 78 ? -10.871 5.888 5.133 1.00 95.31 78 ALA A C 1
ATOM 653 O O . ALA A 1 78 ? -11.349 6.236 6.212 1.00 95.31 78 ALA A O 1
ATOM 654 N N . ILE A 1 79 ? -11.587 5.869 4.002 1.00 95.19 79 ILE A N 1
ATOM 655 C CA . ILE A 1 79 ? -13.016 6.212 3.936 1.00 95.19 79 ILE A CA 1
ATOM 656 C C . ILE A 1 79 ? -13.817 5.262 4.824 1.00 95.19 79 ILE A C 1
ATOM 658 O O . ILE A 1 79 ? -14.653 5.720 5.601 1.00 95.19 79 ILE A O 1
ATOM 662 N N . ARG A 1 80 ? -13.538 3.953 4.779 1.00 96.88 80 ARG A N 1
ATOM 663 C CA . ARG A 1 80 ? -14.245 2.978 5.614 1.00 96.88 80 ARG A CA 1
ATOM 664 C C . ARG A 1 80 ? -14.121 3.299 7.096 1.00 96.88 80 ARG A C 1
ATOM 666 O O . ARG A 1 80 ? -15.134 3.328 7.781 1.00 96.88 80 ARG A O 1
ATOM 673 N N . ARG A 1 81 ? -12.920 3.599 7.588 1.00 97.31 81 ARG A N 1
ATOM 674 C CA . ARG A 1 81 ? -12.706 3.950 9.003 1.00 97.31 81 ARG A CA 1
ATOM 675 C C . ARG A 1 81 ? -13.214 5.338 9.374 1.00 97.31 81 ARG A C 1
ATOM 677 O O . ARG A 1 81 ? -13.652 5.527 10.503 1.00 97.31 81 ARG A O 1
ATOM 684 N N . ALA A 1 82 ? -13.111 6.306 8.470 1.00 97.00 82 ALA A N 1
ATOM 685 C CA . ALA A 1 82 ? -13.503 7.687 8.729 1.00 97.00 82 ALA A CA 1
ATOM 686 C C . ALA A 1 82 ? -15.024 7.881 8.676 1.00 97.00 82 ALA A C 1
ATOM 688 O O . ALA A 1 82 ? -15.584 8.523 9.555 1.00 97.00 82 ALA A O 1
ATOM 689 N N . VAL A 1 83 ? -15.684 7.321 7.658 1.00 96.00 83 VAL A N 1
ATOM 690 C CA . VAL A 1 83 ? -17.089 7.601 7.322 1.00 96.00 83 VAL A CA 1
ATOM 691 C C . VAL A 1 83 ? -18.023 6.479 7.769 1.00 96.00 83 VAL A C 1
ATOM 693 O O . VAL A 1 83 ? -19.060 6.752 8.362 1.00 96.00 83 VAL A O 1
ATOM 696 N N . TYR A 1 84 ? -17.672 5.216 7.503 1.00 96.38 84 TYR A N 1
ATOM 697 C CA . TYR A 1 84 ? -18.519 4.068 7.874 1.00 96.38 84 TYR A CA 1
ATOM 698 C C . TYR A 1 84 ? -18.207 3.516 9.274 1.00 96.38 84 TYR A C 1
ATOM 700 O O . TYR A 1 84 ? -19.013 2.788 9.858 1.00 96.38 84 TYR A O 1
ATOM 708 N N . GLY A 1 85 ? -17.041 3.869 9.813 1.00 96.19 85 GLY A N 1
ATOM 709 C CA . GLY A 1 85 ? -16.532 3.379 11.083 1.00 96.19 85 GLY A CA 1
ATOM 710 C C . GLY A 1 85 ? -16.048 1.927 11.028 1.00 96.19 85 GLY A C 1
ATOM 711 O O . GLY A 1 85 ? -16.101 1.227 10.012 1.00 96.19 85 GLY A O 1
ATOM 712 N N . TYR A 1 86 ? -15.538 1.454 12.156 1.00 96.81 86 TYR A N 1
ATOM 713 C CA . TYR A 1 86 ? -15.102 0.079 12.358 1.00 96.81 86 TYR A CA 1
ATOM 714 C C . TYR A 1 86 ? -15.457 -0.387 13.764 1.00 96.81 86 TYR A C 1
ATOM 716 O O . TYR A 1 86 ? -15.643 0.414 14.677 1.00 96.81 86 TYR A O 1
ATOM 724 N N . ASP A 1 87 ? -15.559 -1.699 13.927 1.00 97.50 87 ASP A N 1
ATOM 725 C CA . ASP A 1 87 ? -15.892 -2.287 15.212 1.00 97.50 87 ASP A CA 1
ATOM 726 C C . ASP A 1 87 ? -14.624 -2.385 16.062 1.00 97.50 87 ASP A C 1
ATOM 728 O O . ASP A 1 87 ? -13.627 -2.998 15.669 1.00 97.50 87 ASP A O 1
ATOM 732 N N . LYS A 1 88 ? -14.655 -1.738 17.224 1.00 97.06 88 LYS A N 1
ATOM 733 C CA . LYS A 1 88 ? -13.567 -1.720 18.192 1.00 97.06 88 LYS A CA 1
ATOM 734 C C . LYS A 1 88 ? -13.977 -2.486 19.435 1.00 97.06 88 LYS A C 1
ATOM 736 O O . LYS A 1 88 ? -14.964 -2.148 20.090 1.00 97.06 88 LYS A O 1
ATOM 741 N N . ALA A 1 89 ? -13.183 -3.495 19.767 1.00 97.12 89 ALA A N 1
ATOM 742 C CA . ALA A 1 89 ? -13.306 -4.209 21.025 1.00 97.12 89 ALA A CA 1
ATOM 743 C C . ALA A 1 89 ? -12.922 -3.289 22.196 1.00 97.12 89 ALA A C 1
ATOM 745 O O . ALA A 1 89 ? -11.900 -2.598 22.154 1.00 97.12 89 ALA A O 1
ATOM 746 N N . VAL A 1 90 ? -13.752 -3.289 23.236 1.00 97.44 90 VAL A N 1
ATOM 747 C CA . VAL A 1 90 ? -13.533 -2.569 24.493 1.00 97.44 90 VAL A CA 1
ATOM 748 C C . VAL A 1 90 ? -13.179 -3.592 25.561 1.00 97.44 90 VAL A C 1
ATOM 750 O O . VAL A 1 90 ? -13.924 -4.551 25.761 1.00 97.44 90 VAL A O 1
ATOM 753 N N . PHE A 1 91 ? -12.052 -3.376 26.238 1.00 97.44 91 PHE A N 1
ATOM 754 C CA . PHE A 1 91 ? -11.538 -4.274 27.267 1.00 97.44 91 PHE A CA 1
ATOM 755 C C . PHE A 1 91 ? -11.603 -3.624 28.646 1.00 97.44 91 PHE A C 1
ATOM 757 O O . PHE A 1 91 ? -11.265 -2.449 28.796 1.00 97.44 91 PHE A O 1
ATOM 764 N N . TYR A 1 92 ? -11.989 -4.408 29.646 1.00 96.19 92 TYR A N 1
ATOM 765 C CA . TYR A 1 92 ? -11.926 -4.048 31.057 1.00 96.19 92 TYR A CA 1
ATOM 766 C C . TYR A 1 92 ? -11.375 -5.248 31.828 1.00 96.19 92 TYR A C 1
ATOM 768 O O . TYR A 1 92 ? -11.791 -6.375 31.588 1.00 96.19 92 TYR A O 1
ATOM 776 N N . GLU A 1 93 ? -10.365 -5.011 32.668 1.00 96.31 93 GLU A N 1
ATOM 777 C CA . GLU A 1 93 ? -9.640 -6.063 33.406 1.00 96.31 93 GLU A CA 1
ATOM 778 C C . GLU A 1 93 ? -9.130 -7.238 32.540 1.00 96.31 93 GLU A C 1
ATOM 780 O O . GLU A 1 93 ? -9.010 -8.369 32.994 1.00 96.31 93 GLU A O 1
ATOM 785 N N . GLY A 1 94 ? -8.773 -6.967 31.279 1.00 96.19 94 GLY A N 1
ATOM 786 C CA . GLY A 1 94 ? -8.237 -7.972 30.350 1.00 96.19 94 GLY A CA 1
ATOM 787 C C . GLY A 1 94 ? -9.298 -8.772 29.592 1.00 96.19 94 GLY A C 1
ATOM 788 O O . GLY A 1 94 ? -8.954 -9.474 28.641 1.00 96.19 94 GLY A O 1
ATOM 789 N N . GLU A 1 95 ? -10.576 -8.609 29.928 1.00 95.69 95 GLU A N 1
ATOM 790 C CA . GLU A 1 95 ? -11.689 -9.242 29.224 1.00 95.69 95 GLU A CA 1
ATOM 791 C C . GLU A 1 95 ? -12.364 -8.266 28.259 1.00 95.69 95 GLU A C 1
ATOM 793 O O . GLU A 1 95 ? -12.508 -7.073 28.542 1.00 95.69 95 GLU A O 1
ATOM 798 N N . GLN A 1 96 ? -12.776 -8.761 27.089 1.00 96.94 96 GLN A N 1
ATOM 799 C CA . GLN A 1 96 ? -13.575 -7.968 26.158 1.00 96.94 96 GLN A CA 1
ATOM 800 C C . GLN A 1 96 ? -14.997 -7.840 26.711 1.00 96.94 96 GLN A C 1
ATOM 802 O O . GLN A 1 96 ? -15.741 -8.816 26.752 1.00 96.94 96 GLN A O 1
ATOM 807 N N . VAL A 1 97 ? -15.385 -6.623 27.081 1.00 97.81 97 VAL A N 1
ATOM 808 C CA . VAL A 1 97 ? -16.692 -6.337 27.694 1.00 97.81 97 VAL A CA 1
ATOM 809 C C . VAL A 1 97 ? -17.710 -5.765 26.711 1.00 97.81 97 VAL A C 1
ATOM 811 O O . VAL A 1 97 ? -18.910 -5.850 26.953 1.00 97.81 97 VAL A O 1
ATOM 814 N N . ALA A 1 98 ? -17.260 -5.183 25.596 1.00 97.44 98 ALA A N 1
ATOM 815 C CA . ALA A 1 98 ? -18.147 -4.642 24.570 1.00 97.44 98 ALA A CA 1
ATOM 816 C C . ALA A 1 98 ? -17.464 -4.542 23.200 1.00 97.44 98 ALA A C 1
ATOM 818 O O . ALA A 1 98 ? -16.243 -4.660 23.068 1.00 97.44 98 ALA A O 1
ATOM 819 N N . THR A 1 99 ? -18.275 -4.258 22.184 1.00 97.94 99 THR A N 1
ATOM 820 C CA . THR A 1 99 ? -17.828 -3.824 20.860 1.00 97.94 99 THR A CA 1
ATOM 821 C C . THR A 1 99 ? -18.578 -2.549 20.513 1.00 97.94 99 THR A C 1
ATOM 823 O O . THR A 1 99 ? -19.808 -2.531 20.541 1.00 97.94 99 THR A O 1
ATOM 826 N N . VAL A 1 100 ? -17.849 -1.482 20.194 1.00 97.31 100 VAL A N 1
ATOM 827 C CA . VAL A 1 100 ? -18.431 -0.193 19.798 1.00 97.31 100 VAL A CA 1
ATOM 828 C C . VAL A 1 100 ? -18.034 0.145 18.372 1.00 97.31 100 VAL A C 1
ATOM 830 O O . VAL A 1 100 ? -16.966 -0.251 17.906 1.00 97.31 100 VAL A O 1
ATOM 833 N N . LYS A 1 101 ? -18.884 0.899 17.675 1.00 98.06 101 LYS A N 1
ATOM 834 C CA . LYS A 1 101 ? -18.533 1.453 16.369 1.00 98.06 101 LYS A CA 1
ATOM 835 C C . LYS A 1 101 ? -17.714 2.726 16.573 1.00 98.06 101 LYS A C 1
ATOM 837 O O . LYS A 1 101 ? -18.237 3.713 17.079 1.00 98.06 101 LYS A O 1
ATOM 842 N N . GLU A 1 102 ? -16.440 2.683 16.201 1.00 97.81 102 GLU A N 1
ATOM 843 C CA . GLU A 1 102 ? -15.517 3.816 16.265 1.00 97.81 102 GLU A CA 1
ATOM 844 C C . GLU A 1 102 ? -15.281 4.399 14.869 1.00 97.81 102 GLU A C 1
ATOM 846 O O . GLU A 1 102 ? -15.256 3.676 13.871 1.00 97.81 102 GLU A O 1
ATOM 851 N N . TYR A 1 103 ? -15.087 5.713 14.813 1.00 97.81 103 TYR A N 1
ATOM 852 C CA . TYR A 1 103 ? -14.767 6.459 13.601 1.00 97.81 103 TYR A CA 1
ATOM 853 C C . TYR A 1 103 ? -13.405 7.131 13.763 1.00 97.81 103 TYR A C 1
ATOM 855 O O . TYR A 1 103 ? -12.952 7.394 14.878 1.00 97.81 103 TYR A O 1
ATOM 863 N N . SER A 1 104 ? -12.727 7.395 12.649 1.00 97.50 104 SER A N 1
ATOM 864 C CA . SER A 1 104 ? -11.424 8.059 12.663 1.00 97.50 104 SER A CA 1
ATOM 865 C C . SER A 1 104 ? -11.513 9.506 12.183 1.00 97.50 104 SER A C 1
ATOM 867 O O . SER A 1 104 ? -11.344 9.784 10.994 1.00 97.50 104 SER A O 1
ATOM 869 N N . ASP A 1 105 ? -11.685 10.436 13.122 1.00 96.56 105 ASP A N 1
ATOM 870 C CA . ASP A 1 105 ? -11.738 11.880 12.838 1.00 96.56 105 ASP A CA 1
ATOM 871 C C . ASP A 1 105 ? -10.449 12.395 12.187 1.00 96.56 105 ASP A C 1
ATOM 873 O O . ASP A 1 105 ? -10.475 13.241 11.295 1.00 96.56 105 ASP A O 1
ATOM 877 N N . ALA A 1 106 ? -9.300 11.832 12.572 1.00 96.50 106 ALA A N 1
ATOM 878 C CA . A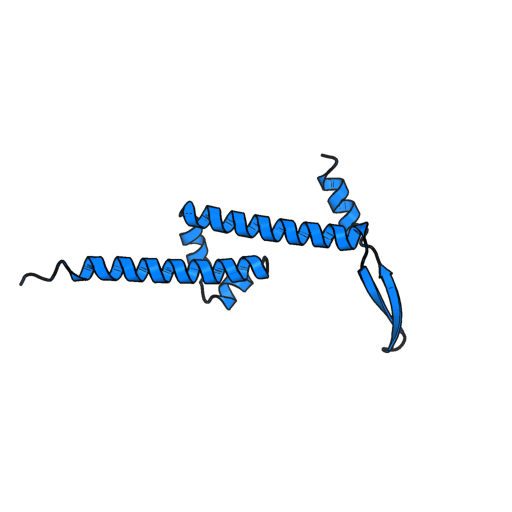LA A 1 106 ? -8.013 12.171 11.972 1.00 96.50 106 ALA A CA 1
ATOM 879 C C . ALA A 1 106 ? -7.944 11.796 10.480 1.00 96.50 106 ALA A C 1
ATOM 881 O O . ALA A 1 106 ? -7.346 12.527 9.688 1.00 96.50 106 ALA A O 1
ATOM 882 N N . LEU A 1 107 ? -8.534 10.662 10.082 1.00 96.06 107 LEU A N 1
ATOM 883 C CA . LEU A 1 107 ? -8.628 10.280 8.671 1.00 96.06 107 LEU A CA 1
ATOM 884 C C . LEU A 1 107 ? -9.679 11.125 7.946 1.00 96.06 107 LEU A C 1
ATOM 886 O O . LEU A 1 107 ? -9.410 11.574 6.835 1.00 96.06 107 LEU A O 1
ATOM 890 N N . LEU A 1 108 ? -10.817 11.411 8.586 1.00 94.88 108 LEU A N 1
ATOM 891 C CA . LEU A 1 108 ? -11.858 12.277 8.030 1.00 94.88 108 LEU A CA 1
ATOM 892 C C . LEU A 1 108 ? -11.309 13.670 7.693 1.00 94.88 108 LEU A C 1
ATOM 894 O O . LEU A 1 108 ? -11.454 14.133 6.564 1.00 94.88 108 LEU A O 1
ATOM 898 N N . ALA A 1 109 ? -10.590 14.296 8.627 1.00 95.00 109 ALA A N 1
ATOM 899 C CA . ALA A 1 109 ? -9.972 15.604 8.425 1.00 95.00 109 ALA A CA 1
ATOM 900 C C . ALA A 1 109 ? -8.965 15.607 7.260 1.00 95.00 109 ALA A C 1
ATOM 902 O O . ALA A 1 109 ? -8.932 16.554 6.470 1.00 95.00 109 ALA A O 1
ATOM 903 N N . LYS A 1 110 ? -8.164 14.539 7.117 1.00 94.06 110 LYS A N 1
ATOM 904 C CA . LYS A 1 110 ? -7.219 14.383 5.997 1.00 94.06 110 LYS A CA 1
ATOM 905 C C . LYS A 1 110 ? -7.930 14.244 4.651 1.00 94.06 110 LYS A C 1
ATOM 907 O O . LYS A 1 110 ? -7.466 14.833 3.681 1.00 94.06 110 LYS A O 1
ATOM 912 N N . ILE A 1 111 ? -9.028 13.487 4.602 1.00 92.31 111 ILE A N 1
ATOM 913 C CA . ILE A 1 111 ? -9.838 13.300 3.391 1.00 92.31 111 ILE A CA 1
ATOM 914 C C . ILE A 1 111 ? -10.464 14.634 2.964 1.00 92.31 111 ILE A C 1
ATOM 916 O O . ILE A 1 111 ? -10.296 15.039 1.818 1.00 92.31 111 ILE A O 1
ATOM 920 N N . LEU A 1 112 ? -11.106 15.361 3.886 1.00 92.50 112 LEU A N 1
ATOM 921 C CA . LEU A 1 112 ? -11.706 16.673 3.598 1.00 92.50 112 LEU A CA 1
ATOM 922 C C . LEU A 1 112 ? -10.658 17.674 3.087 1.00 92.50 112 LEU A C 1
ATOM 924 O O . LEU A 1 112 ? -10.817 18.264 2.023 1.00 92.50 112 LEU A O 1
ATOM 928 N N . SER A 1 113 ? -9.508 17.751 3.763 1.00 91.25 113 SER A N 1
ATOM 929 C CA . SER A 1 113 ? -8.394 18.632 3.368 1.00 91.25 113 SER A CA 1
ATOM 930 C C . SER A 1 113 ? -7.766 18.289 2.005 1.00 91.25 113 SER A C 1
ATOM 932 O O . SER A 1 113 ? -6.995 19.085 1.458 1.00 91.25 113 SER A O 1
ATOM 934 N N . ALA A 1 114 ? -8.005 17.085 1.478 1.00 88.75 114 ALA A N 1
ATOM 935 C CA . ALA A 1 114 ? -7.566 16.684 0.145 1.00 88.75 114 ALA A CA 1
ATOM 936 C C . ALA A 1 114 ? -8.584 17.055 -0.948 1.00 88.75 114 ALA A C 1
ATOM 938 O O . ALA A 1 114 ? -8.170 17.245 -2.090 1.00 88.75 114 ALA A O 1
ATOM 939 N N . HIS A 1 115 ? -9.875 17.163 -0.610 1.00 80.75 115 HIS A N 1
ATOM 940 C CA . HIS A 1 115 ? -10.962 17.467 -1.549 1.00 80.75 115 HIS A CA 1
ATOM 941 C C . HIS A 1 115 ? -11.294 18.958 -1.660 1.00 80.75 115 HIS A C 1
ATOM 943 O O . HIS A 1 115 ? -11.684 19.394 -2.737 1.00 80.75 115 HIS A O 1
ATOM 949 N N . ASP A 1 116 ? -11.090 19.738 -0.599 1.00 76.44 116 ASP A N 1
ATOM 950 C CA . ASP A 1 116 ? -11.392 21.179 -0.573 1.00 76.44 116 ASP A CA 1
ATOM 951 C C . ASP A 1 116 ? -10.283 22.051 -1.214 1.00 76.44 116 ASP A C 1
ATOM 953 O O . ASP A 1 116 ? -10.072 23.195 -0.807 1.00 76.44 116 ASP A O 1
ATOM 957 N N . ARG A 1 117 ? -9.528 21.511 -2.182 1.00 55.16 117 ARG A N 1
ATOM 958 C CA . ARG A 1 117 ? -8.412 22.201 -2.860 1.00 55.16 117 ARG A CA 1
ATOM 959 C C . ARG A 1 117 ? -8.754 22.674 -4.262 1.00 55.16 117 ARG A C 1
ATOM 961 O O . ARG A 1 117 ? -9.449 21.926 -4.982 1.00 55.16 117 ARG A O 1
#

pLDDT: mean 89.84, std 13.92, range [41.72, 98.12]